Protein AF-A0A528FGE1-F1 (afdb_monomer)

Structure (mmCIF, N/CA/C/O backbone):
data_AF-A0A528FGE1-F1
#
_entry.id   AF-A0A528FGE1-F1
#
loop_
_atom_site.group_PDB
_atom_site.id
_atom_site.type_symbol
_atom_site.label_atom_id
_atom_site.label_alt_id
_atom_site.label_comp_id
_atom_site.label_asym_id
_atom_site.label_entity_id
_atom_site.label_seq_id
_atom_site.pdbx_PDB_ins_code
_atom_site.Cartn_x
_atom_site.Cartn_y
_atom_site.Cartn_z
_atom_site.occupancy
_atom_site.B_iso_or_equiv
_atom_site.auth_seq_id
_atom_site.auth_comp_id
_atom_site.auth_asym_id
_atom_site.auth_atom_id
_atom_site.pdbx_PDB_model_num
ATOM 1 N N . THR A 1 1 ? -9.609 18.291 6.111 1.00 62.97 1 THR A N 1
ATOM 2 C CA . THR A 1 1 ? -8.200 17.857 6.284 1.00 62.97 1 THR A CA 1
ATOM 3 C C . THR A 1 1 ? -7.301 19.079 6.364 1.00 62.97 1 THR A C 1
ATOM 5 O O . THR A 1 1 ? -7.329 19.881 5.445 1.00 62.97 1 THR A O 1
ATOM 8 N N . GLY A 1 2 ? -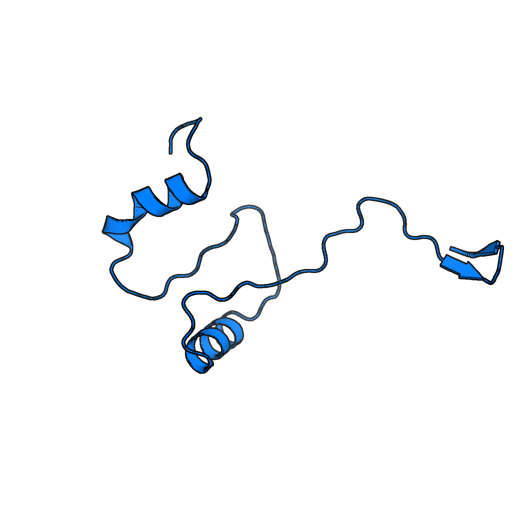6.583 19.296 7.470 1.00 82.69 2 GLY A N 1
ATOM 9 C CA . GLY A 1 2 ? -5.797 20.528 7.653 1.00 82.69 2 GLY A CA 1
ATOM 10 C C . GLY A 1 2 ? -4.518 20.539 6.814 1.00 82.69 2 GLY A C 1
ATOM 11 O O . GLY A 1 2 ? -3.956 19.473 6.564 1.00 82.69 2 GLY A O 1
ATOM 12 N N . LEU A 1 3 ? -4.045 21.730 6.432 1.00 86.88 3 LEU A N 1
ATOM 13 C CA . LEU A 1 3 ? -2.828 21.928 5.629 1.00 86.88 3 LEU A CA 1
ATOM 14 C C . LEU A 1 3 ? -1.615 21.183 6.220 1.00 86.88 3 LEU A C 1
ATOM 16 O O . LEU A 1 3 ? -0.897 20.497 5.504 1.00 86.88 3 LEU A O 1
ATOM 20 N N . ASN A 1 4 ? -1.486 21.206 7.550 1.00 93.00 4 ASN A N 1
ATOM 21 C CA . ASN A 1 4 ? -0.361 20.611 8.282 1.00 93.00 4 ASN A CA 1
ATOM 22 C C . ASN A 1 4 ? -0.593 19.148 8.711 1.00 93.00 4 ASN A C 1
AT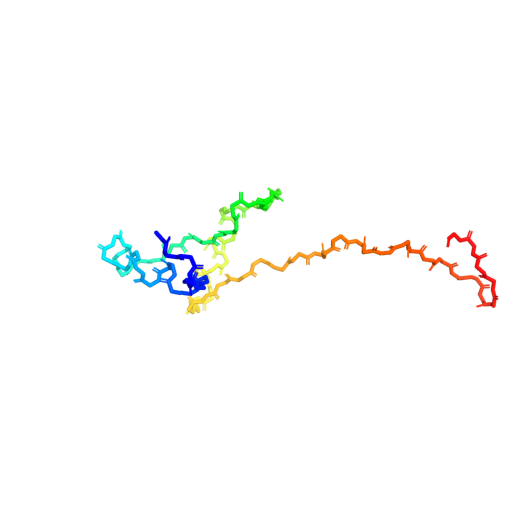OM 24 O O . ASN A 1 4 ? 0.175 18.592 9.489 1.00 93.00 4 ASN A O 1
ATOM 28 N N . THR A 1 5 ? -1.693 18.515 8.288 1.00 93.56 5 THR A N 1
ATOM 29 C CA . THR A 1 5 ? -2.003 17.132 8.685 1.00 93.56 5 THR A CA 1
ATOM 30 C C . THR A 1 5 ? -1.370 16.145 7.706 1.00 93.56 5 THR A C 1
ATOM 32 O O . THR A 1 5 ? -1.775 16.085 6.542 1.00 93.56 5 THR A O 1
ATOM 35 N N . LEU A 1 6 ? -0.416 15.347 8.192 1.00 94.19 6 LEU A N 1
ATOM 36 C CA . LEU A 1 6 ? 0.221 14.258 7.440 1.00 94.19 6 LEU A CA 1
ATOM 37 C C . LEU A 1 6 ? -0.728 13.059 7.256 1.00 94.19 6 LEU A C 1
ATOM 39 O O . LEU A 1 6 ? -1.778 12.987 7.897 1.00 94.19 6 LEU A O 1
ATOM 43 N N . THR A 1 7 ? -0.357 12.102 6.403 1.00 94.38 7 THR A N 1
ATOM 44 C CA . THR A 1 7 ? -1.202 10.968 5.978 1.00 94.38 7 THR A CA 1
ATOM 45 C C . THR A 1 7 ? -1.839 10.208 7.142 1.00 94.38 7 THR A C 1
ATOM 47 O O . THR A 1 7 ? -3.061 10.086 7.189 1.00 94.38 7 THR A O 1
ATOM 50 N N . GLY A 1 8 ? -1.051 9.796 8.142 1.00 94.50 8 GLY A N 1
ATOM 51 C CA . GLY A 1 8 ? -1.572 9.102 9.329 1.00 94.50 8 GLY A CA 1
ATOM 52 C C . GLY A 1 8 ? -2.603 9.923 10.111 1.00 94.50 8 GLY A C 1
ATOM 53 O O . GLY A 1 8 ? -3.622 9.401 10.554 1.00 94.50 8 GLY A O 1
ATOM 54 N N . GLY A 1 9 ? -2.394 11.238 10.216 1.00 95.56 9 GLY A N 1
ATOM 55 C CA . GLY A 1 9 ? -3.336 12.141 10.876 1.00 95.56 9 GLY A CA 1
ATOM 56 C C . GLY A 1 9 ? -4.646 12.315 10.105 1.00 95.56 9 GLY A C 1
ATOM 57 O O . GLY A 1 9 ? -5.682 12.566 10.718 1.00 95.56 9 GLY A O 1
ATOM 58 N N . ARG A 1 10 ? -4.626 12.171 8.774 1.00 94.25 10 ARG A N 1
ATOM 59 C CA . ARG A 1 10 ? -5.842 12.195 7.947 1.00 94.25 10 ARG A CA 1
ATOM 60 C C . ARG A 1 10 ? -6.666 10.931 8.165 1.00 94.25 10 ARG A C 1
ATOM 62 O O . ARG A 1 10 ? -7.865 11.053 8.374 1.00 94.25 10 ARG A O 1
ATOM 69 N N . ILE A 1 11 ? -6.015 9.769 8.221 1.00 93.75 11 ILE A N 1
ATOM 70 C CA . ILE A 1 11 ? -6.660 8.476 8.499 1.00 93.75 11 ILE A CA 1
ATOM 71 C C . ILE A 1 11 ? -7.245 8.456 9.914 1.00 93.75 11 ILE A C 1
ATOM 73 O O . ILE A 1 11 ? -8.406 8.110 10.094 1.00 93.75 11 ILE A O 1
ATOM 77 N N . LYS A 1 12 ? -6.489 8.920 10.920 1.00 93.44 12 LYS A N 1
ATOM 78 C CA . LYS A 1 12 ? -6.950 8.956 12.320 1.00 93.44 12 LYS A CA 1
ATOM 79 C C . LYS A 1 12 ? -8.258 9.735 12.506 1.00 93.44 12 LYS A C 1
ATOM 81 O O . LYS A 1 12 ? -9.051 9.389 13.369 1.00 93.44 12 LYS A O 1
ATOM 86 N N . ARG A 1 13 ? -8.503 10.775 11.703 1.00 93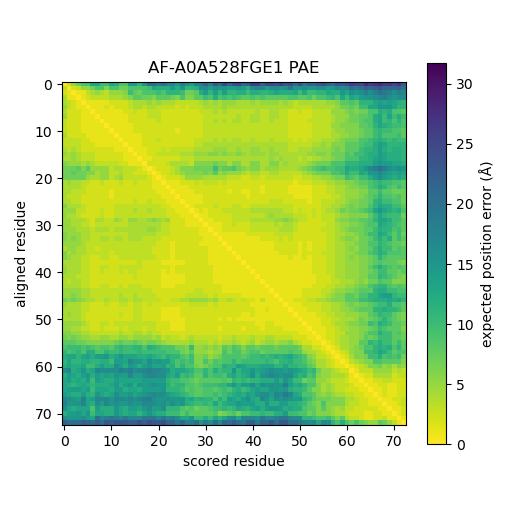.19 13 ARG A N 1
ATOM 87 C CA . ARG A 1 13 ? -9.743 11.573 11.762 1.00 93.19 13 ARG A CA 1
ATOM 88 C C . ARG A 1 13 ? -10.970 10.857 11.193 1.00 93.19 13 ARG A C 1
ATOM 90 O O . ARG A 1 13 ? -12.071 11.359 11.371 1.00 93.19 13 ARG A O 1
ATOM 97 N N . LEU A 1 14 ? -10.780 9.741 10.494 1.00 92.06 14 LEU A N 1
ATOM 98 C CA . LEU A 1 14 ? -11.858 8.932 9.930 1.00 92.06 14 LEU A CA 1
ATOM 99 C C . LEU A 1 14 ? -12.254 7.767 10.844 1.00 92.06 14 LEU A C 1
ATOM 101 O O . LEU A 1 14 ? -13.153 7.024 10.480 1.00 92.06 14 LEU A O 1
ATOM 105 N N . ILE A 1 15 ? -11.614 7.593 12.009 1.00 92.62 15 ILE A N 1
ATOM 106 C CA . ILE A 1 15 ? -11.814 6.408 12.860 1.00 92.62 15 ILE A CA 1
ATOM 107 C C . ILE A 1 15 ? -13.284 6.185 13.243 1.00 92.62 15 ILE A C 1
ATOM 109 O O . ILE A 1 15 ? -13.762 5.059 13.161 1.00 92.62 15 ILE A O 1
ATOM 113 N N . ASP A 1 16 ? -14.023 7.264 13.513 1.00 93.19 16 ASP A N 1
ATOM 114 C CA . ASP A 1 16 ? -15.448 7.210 13.871 1.00 93.19 16 ASP A CA 1
ATOM 115 C C . ASP A 1 16 ? -16.348 6.706 12.723 1.00 93.19 16 ASP A C 1
ATOM 117 O O . ASP A 1 16 ? -17.490 6.320 12.953 1.00 93.19 16 ASP A O 1
ATOM 121 N N . TRP A 1 17 ? -15.839 6.694 11.487 1.00 92.88 17 TRP A N 1
ATOM 122 C CA . TRP A 1 17 ? -16.544 6.233 10.286 1.00 92.88 17 TRP A CA 1
ATOM 123 C C . TRP A 1 17 ? -16.155 4.815 9.860 1.00 92.88 17 TRP A C 1
ATOM 125 O O . TRP A 1 17 ? -16.848 4.224 9.038 1.00 92.88 17 TRP A O 1
ATOM 135 N N . MET A 1 18 ? -15.031 4.290 10.356 1.00 89.75 18 MET A N 1
ATOM 136 C CA . MET A 1 18 ? -14.446 3.030 9.877 1.00 89.75 18 MET A CA 1
ATOM 137 C C . MET A 1 18 ? -14.803 1.822 10.750 1.00 89.75 18 MET A C 1
ATOM 139 O O . MET A 1 18 ? -14.693 0.695 10.280 1.00 89.75 18 MET A O 1
ATOM 143 N N . GLY A 1 19 ? -15.237 2.040 11.995 1.00 89.19 19 GLY A N 1
ATOM 144 C CA . GLY A 1 19 ? -15.523 0.946 12.925 1.00 89.19 19 GLY A CA 1
ATOM 145 C C . GLY A 1 19 ? -14.287 0.090 13.239 1.00 89.19 19 GLY A C 1
ATOM 146 O O . GLY A 1 19 ? -13.154 0.555 13.116 1.00 89.19 19 GLY A O 1
ATOM 147 N N . ASP A 1 20 ? -14.519 -1.156 13.658 1.00 90.69 20 ASP A N 1
ATOM 148 C CA . ASP A 1 20 ? -13.477 -2.144 13.992 1.00 90.69 20 ASP A CA 1
ATOM 149 C C . ASP A 1 20 ? -13.386 -3.248 12.922 1.00 90.69 20 ASP A C 1
ATOM 151 O O . ASP A 1 20 ? -13.411 -4.444 13.207 1.00 90.69 20 ASP A O 1
ATOM 155 N N . GLU A 1 21 ? -13.361 -2.840 11.652 1.00 91.81 21 GLU A N 1
ATOM 156 C CA . GLU A 1 21 ? -13.314 -3.752 10.509 1.00 91.81 21 GLU A CA 1
ATOM 157 C C . GLU A 1 21 ? -12.067 -3.531 9.643 1.00 91.81 21 GLU A C 1
ATOM 159 O O . GLU A 1 21 ? -11.435 -2.471 9.640 1.00 91.81 21 GLU A O 1
ATOM 164 N N . THR A 1 22 ? -11.704 -4.551 8.860 1.00 94.50 22 THR A N 1
ATOM 165 C CA . THR A 1 22 ? -10.684 -4.409 7.817 1.00 94.50 22 THR A CA 1
ATOM 166 C C . THR A 1 22 ? -11.162 -3.424 6.753 1.00 94.50 22 THR A C 1
ATOM 168 O O . THR A 1 22 ? -12.220 -3.613 6.157 1.00 94.50 22 THR A O 1
ATOM 171 N N . PHE A 1 23 ? -10.332 -2.432 6.431 1.00 95.62 23 PHE A N 1
ATOM 172 C CA . PHE A 1 23 ? -10.594 -1.466 5.367 1.00 95.62 23 PHE A CA 1
ATOM 173 C C . PHE A 1 23 ? -9.432 -1.394 4.371 1.00 95.62 23 PHE A C 1
ATOM 175 O O . PHE A 1 23 ? -8.302 -1.788 4.664 1.00 95.62 23 PHE A O 1
ATOM 182 N N . MET A 1 24 ? -9.712 -0.875 3.175 1.00 95.94 24 MET A N 1
ATOM 183 C CA . MET A 1 24 ? -8.695 -0.600 2.161 1.00 95.94 24 MET A CA 1
ATOM 184 C C . MET A 1 24 ? -8.273 0.866 2.211 1.00 95.94 24 MET A C 1
ATOM 186 O O . MET A 1 24 ? -9.101 1.765 2.345 1.00 95.94 24 MET A O 1
ATOM 190 N N . LEU A 1 25 ? -6.975 1.102 2.053 1.00 95.81 25 LEU A N 1
ATOM 191 C CA . LEU A 1 25 ? -6.378 2.429 1.996 1.00 95.81 25 LEU A CA 1
ATOM 192 C C . LEU A 1 25 ? -5.407 2.483 0.820 1.00 95.81 25 LEU A C 1
ATOM 194 O O . LEU A 1 25 ? -4.551 1.613 0.681 1.00 95.81 25 LE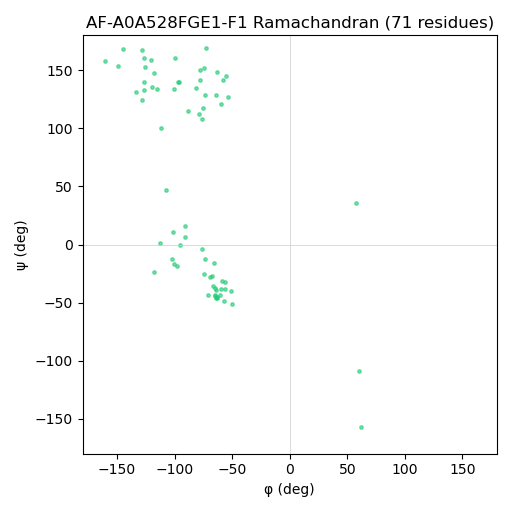U A O 1
ATOM 198 N N . THR A 1 26 ? -5.514 3.527 0.004 1.00 95.75 26 THR A N 1
ATOM 199 C CA . THR A 1 26 ? -4.593 3.782 -1.105 1.00 95.75 26 THR A CA 1
ATOM 200 C C . THR A 1 26 ? -4.370 5.280 -1.286 1.00 95.75 26 THR A C 1
ATOM 202 O O . THR A 1 26 ? -5.081 6.108 -0.707 1.00 95.75 26 THR A O 1
ATOM 205 N N . TRP A 1 27 ? -3.374 5.629 -2.092 1.00 94.50 27 TRP A N 1
ATOM 206 C CA . TRP A 1 27 ? -3.171 6.990 -2.565 1.00 94.50 27 TRP A CA 1
ATOM 207 C C . TRP A 1 27 ? -4.149 7.308 -3.701 1.00 94.50 27 TRP A C 1
ATOM 209 O O . TRP A 1 27 ? -4.437 6.455 -4.537 1.00 94.50 27 TRP A O 1
ATOM 219 N N . GLY A 1 28 ? -4.677 8.535 -3.720 1.00 94.88 28 GLY A N 1
ATOM 220 C CA . GLY A 1 28 ? -5.683 8.962 -4.703 1.00 94.88 28 GLY A CA 1
ATOM 221 C C . GLY A 1 28 ? -5.133 9.262 -6.103 1.00 94.88 28 GLY A C 1
ATOM 222 O O . GLY A 1 28 ? -5.905 9.581 -6.999 1.00 94.88 28 GLY A O 1
ATOM 223 N N . ASP A 1 29 ? -3.818 9.194 -6.281 1.00 95.06 29 ASP A N 1
ATOM 224 C CA . ASP A 1 29 ? -3.074 9.499 -7.507 1.00 95.06 29 ASP A CA 1
ATOM 225 C C . ASP A 1 29 ? -2.418 8.258 -8.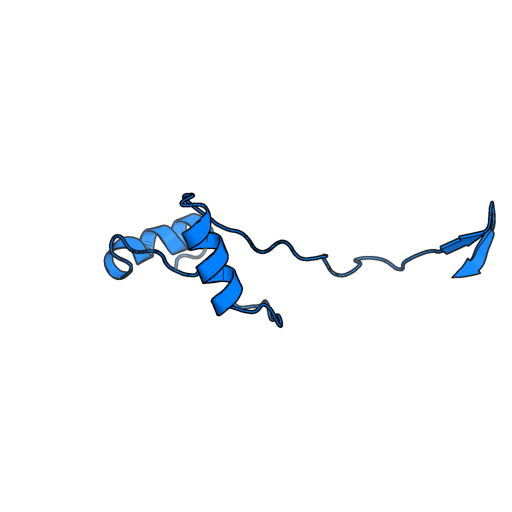142 1.00 95.06 29 ASP A C 1
ATOM 227 O O . ASP A 1 29 ? -1.754 8.366 -9.171 1.00 95.06 29 ASP A O 1
ATOM 231 N N . GLY A 1 30 ? -2.611 7.073 -7.556 1.00 91.19 30 GLY A N 1
ATOM 232 C CA . GLY A 1 30 ? -2.091 5.809 -8.073 1.00 91.19 30 GLY A CA 1
ATOM 233 C C . GLY A 1 30 ? -3.150 5.001 -8.822 1.00 91.19 30 GLY A C 1
ATOM 234 O O . GLY A 1 30 ? -4.252 4.793 -8.317 1.00 91.19 30 GLY A O 1
ATOM 235 N N . VAL A 1 31 ? -2.789 4.476 -9.994 1.00 94.62 31 VAL A N 1
ATOM 236 C CA . VAL A 1 31 ? -3.577 3.476 -10.735 1.00 94.62 31 VAL A CA 1
ATOM 237 C C . VAL A 1 31 ? -2.781 2.182 -10.881 1.00 94.62 31 VAL A C 1
ATOM 239 O O . VAL A 1 31 ? -1.554 2.204 -10.958 1.00 94.62 31 VAL A O 1
ATOM 242 N N . SER A 1 32 ? -3.472 1.044 -10.887 1.00 93.44 32 SER A N 1
ATOM 243 C CA . SER A 1 32 ? -2.860 -0.281 -11.002 1.00 93.44 32 SER A CA 1
ATOM 244 C C . SER A 1 32 ? -3.892 -1.317 -11.458 1.00 93.44 32 SER A C 1
ATOM 246 O O . SER A 1 32 ? -5.091 -1.128 -11.273 1.00 93.44 32 SER A O 1
ATOM 248 N N . ASP A 1 33 ? -3.410 -2.420 -12.023 1.00 95.94 33 ASP A N 1
ATOM 249 C CA . ASP A 1 33 ? -4.147 -3.634 -12.380 1.00 95.94 33 ASP A CA 1
ATOM 250 C C . ASP A 1 33 ? -4.166 -4.690 -11.250 1.00 95.94 33 ASP A C 1
ATOM 252 O O . ASP A 1 33 ? -4.495 -5.856 -11.479 1.00 95.94 33 ASP A O 1
ATOM 256 N N . VAL A 1 34 ? -3.823 -4.301 -10.014 1.00 96.69 34 VAL A N 1
ATOM 257 C CA . VAL A 1 34 ? -3.880 -5.178 -8.834 1.00 96.69 34 VAL A CA 1
ATOM 258 C C . VAL A 1 34 ? -5.265 -5.804 -8.684 1.00 96.69 34 VAL A C 1
ATOM 260 O O . VAL A 1 34 ? -6.288 -5.126 -8.595 1.00 96.69 34 VAL A O 1
ATOM 263 N N . ASN A 1 35 ? -5.287 -7.130 -8.569 1.00 97.81 35 ASN A N 1
ATOM 264 C CA . ASN A 1 35 ? -6.503 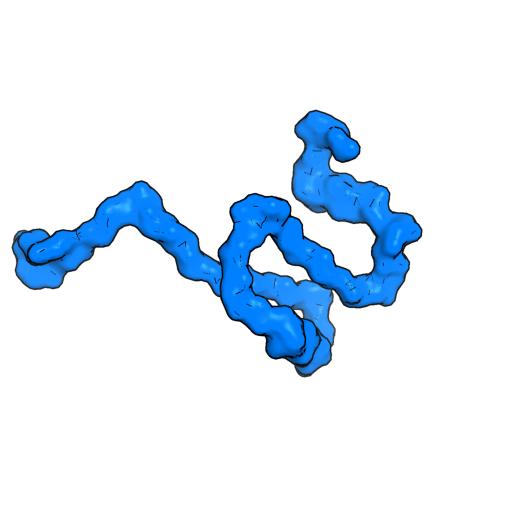-7.878 -8.290 1.00 97.81 35 ASN A CA 1
ATOM 265 C C . ASN A 1 35 ? -6.885 -7.751 -6.802 1.00 97.81 35 ASN A C 1
ATOM 267 O O . ASN A 1 35 ? -6.232 -8.338 -5.933 1.00 97.81 35 ASN A O 1
ATOM 271 N N . LEU A 1 36 ? -7.951 -6.996 -6.516 1.00 97.44 36 LEU A N 1
ATOM 272 C CA . LEU A 1 36 ? -8.398 -6.709 -5.149 1.00 97.44 36 LEU A CA 1
ATOM 273 C C . LEU A 1 36 ? -8.919 -7.949 -4.409 1.00 97.44 36 LEU A C 1
ATOM 275 O O . LEU A 1 36 ? -8.637 -8.100 -3.222 1.00 97.44 36 LEU A O 1
ATOM 279 N N . ASP A 1 37 ? -9.594 -8.874 -5.093 1.00 98.25 37 ASP A N 1
ATOM 280 C CA . ASP A 1 37 ? -10.113 -10.095 -4.462 1.00 98.25 37 ASP A CA 1
ATOM 281 C C . ASP A 1 37 ? -8.977 -10.984 -3.951 1.00 98.25 37 ASP A C 1
ATOM 283 O O . ASP A 1 37 ? -9.001 -11.461 -2.813 1.00 98.25 37 ASP A O 1
ATOM 287 N N . LYS A 1 38 ? -7.926 -11.153 -4.764 1.00 98.44 38 LYS A N 1
ATOM 288 C CA . LYS A 1 38 ? -6.714 -11.882 -4.369 1.00 98.44 38 LYS A CA 1
ATOM 289 C C . LYS A 1 38 ? -5.986 -11.185 -3.223 1.00 98.44 38 LYS A C 1
ATOM 291 O O . LYS A 1 38 ? -5.502 -11.866 -2.322 1.00 98.44 38 LYS A O 1
ATOM 296 N N . LEU A 1 39 ? -5.924 -9.853 -3.234 1.00 98.12 39 LEU A N 1
ATOM 297 C CA . LEU A 1 39 ? -5.300 -9.070 -2.167 1.00 98.12 39 LEU A CA 1
ATOM 298 C C . LEU A 1 39 ? -6.035 -9.249 -0.831 1.00 98.12 39 LEU A C 1
ATOM 300 O O . LEU A 1 39 ? -5.400 -9.509 0.191 1.00 98.12 39 LEU A O 1
ATOM 304 N N . ILE A 1 40 ? -7.367 -9.168 -0.840 1.00 97.75 40 ILE A N 1
ATOM 305 C CA . ILE A 1 40 ? -8.201 -9.370 0.351 1.00 97.75 40 ILE A CA 1
ATOM 306 C C . ILE A 1 40 ? -8.088 -10.817 0.844 1.00 97.75 40 ILE A C 1
ATOM 308 O O . ILE A 1 40 ? -7.945 -11.042 2.046 1.00 97.75 40 ILE A O 1
ATOM 312 N N . ALA A 1 41 ? -8.117 -11.799 -0.062 1.00 98.38 41 ALA A N 1
ATOM 313 C CA . ALA A 1 41 ? -7.942 -13.207 0.289 1.00 98.38 41 ALA A CA 1
ATOM 314 C C . ALA A 1 41 ? -6.577 -13.461 0.948 1.00 98.38 41 ALA A C 1
ATOM 316 O O . ALA A 1 41 ? -6.515 -14.123 1.983 1.00 98.38 41 ALA A O 1
ATOM 317 N N . PHE A 1 42 ? -5.504 -12.879 0.405 1.00 98.56 42 PHE A N 1
ATOM 318 C CA . PHE A 1 42 ? -4.161 -12.958 0.980 1.00 98.56 42 PHE A CA 1
ATOM 319 C C . PHE A 1 42 ? -4.080 -12.299 2.366 1.00 98.56 42 PHE A C 1
ATOM 321 O O . PHE A 1 42 ? -3.550 -12.903 3.298 1.00 98.56 42 PHE A O 1
ATOM 328 N N . HIS A 1 43 ? -4.653 -11.100 2.536 1.00 98.56 43 HIS A N 1
ATOM 329 C CA . HIS A 1 43 ? -4.700 -10.423 3.837 1.00 98.56 43 HIS A CA 1
ATOM 330 C C . HIS A 1 43 ? -5.378 -11.295 4.902 1.00 98.56 43 HIS A C 1
ATOM 332 O O . HIS A 1 43 ? -4.842 -11.521 5.993 1.00 98.56 43 HIS A O 1
ATOM 338 N N . LYS A 1 44 ? -6.545 -11.848 4.550 1.00 97.81 44 LYS A N 1
ATOM 339 C CA . LYS A 1 44 ? -7.321 -12.735 5.421 1.00 97.81 44 LYS A CA 1
ATOM 340 C C . LYS A 1 44 ? -6.584 -14.038 5.723 1.00 97.81 44 LYS A C 1
ATOM 342 O O . LYS A 1 44 ? -6.655 -14.507 6.854 1.00 97.81 44 LYS A O 1
ATOM 347 N N . SER A 1 45 ? -5.846 -14.607 4.765 1.00 98.50 45 SER A N 1
ATOM 348 C CA . SER A 1 45 ? -5.172 -15.897 4.962 1.00 98.50 45 SER A CA 1
ATOM 349 C C . SER A 1 45 ? -4.037 -15.846 5.984 1.00 98.50 45 SER A C 1
ATOM 351 O O . SER A 1 45 ? -3.725 -16.869 6.586 1.00 98.50 45 SER A O 1
ATOM 353 N N . HIS A 1 46 ? -3.398 -14.687 6.184 1.00 98.00 46 HIS A N 1
ATOM 354 C CA . HIS A 1 46 ? -2.277 -14.559 7.121 1.00 98.00 46 HIS A CA 1
ATOM 355 C C . HIS A 1 46 ? -2.636 -13.899 8.465 1.00 98.00 46 HIS A C 1
ATOM 357 O O . HIS A 1 46 ? -1.813 -13.930 9.382 1.00 98.00 46 HIS A O 1
ATOM 363 N N . GLY A 1 47 ? -3.813 -13.270 8.592 1.00 96.00 47 GLY A N 1
ATOM 364 C CA . GLY A 1 47 ? -4.325 -12.716 9.857 1.00 96.00 47 GLY A CA 1
ATOM 365 C C . GLY A 1 47 ? -3.405 -11.682 10.523 1.00 96.00 47 GLY A C 1
ATOM 366 O O . GLY A 1 47 ? -3.259 -11.669 11.743 1.00 96.00 47 GLY A O 1
ATOM 367 N N . LYS A 1 48 ? -2.714 -10.856 9.729 1.00 98.12 48 LYS A N 1
ATOM 368 C CA . LYS A 1 48 ? -1.793 -9.817 10.230 1.00 98.12 48 LYS A CA 1
ATOM 369 C C . LYS A 1 48 ? -2.502 -8.468 10.203 1.00 98.12 48 LYS A C 1
ATOM 371 O O . LYS A 1 48 ? -3.438 -8.293 9.436 1.00 98.12 48 LYS A O 1
ATOM 376 N N . LEU A 1 49 ? -2.001 -7.505 10.977 1.00 96.88 49 LEU A N 1
ATOM 377 C CA . LEU A 1 49 ? -2.607 -6.172 11.098 1.00 96.88 49 LEU A CA 1
ATOM 378 C C . LEU A 1 49 ? -2.715 -5.413 9.767 1.00 96.88 49 LEU A C 1
ATOM 380 O O . LEU A 1 49 ? -3.624 -4.611 9.595 1.00 96.88 49 LEU A O 1
ATOM 384 N N . ALA A 1 50 ? -1.781 -5.633 8.840 1.00 97.75 50 ALA A N 1
ATOM 385 C CA . ALA A 1 50 ? -1.747 -4.923 7.569 1.00 97.75 50 ALA A CA 1
ATOM 386 C C . ALA A 1 50 ? -1.144 -5.778 6.451 1.00 97.75 50 ALA A C 1
ATOM 388 O O . ALA A 1 50 ? -0.294 -6.638 6.690 1.00 97.75 50 ALA A O 1
ATOM 389 N N . THR A 1 51 ? -1.559 -5.470 5.225 1.00 98.31 51 THR A N 1
ATOM 390 C CA . THR A 1 51 ? -0.961 -5.938 3.971 1.00 98.31 51 THR A CA 1
ATOM 391 C C . THR A 1 51 ? -0.652 -4.718 3.119 1.00 98.31 51 THR A C 1
ATOM 393 O O . THR A 1 51 ? -1.451 -3.787 3.066 1.00 98.31 51 THR A O 1
ATOM 396 N N . MET A 1 52 ? 0.496 -4.719 2.446 1.00 97.31 52 MET A N 1
ATOM 397 C CA . MET A 1 52 ? 0.905 -3.633 1.561 1.00 97.31 52 MET A CA 1
ATOM 398 C C . MET A 1 52 ? 1.259 -4.191 0.186 1.00 97.31 52 MET A C 1
ATOM 400 O O . MET A 1 52 ? 2.014 -5.157 0.082 1.00 97.31 52 MET A O 1
ATOM 404 N N . THR A 1 53 ? 0.738 -3.562 -0.864 1.00 96.75 53 THR A N 1
ATOM 405 C CA . THR A 1 53 ? 1.118 -3.872 -2.243 1.00 96.75 53 THR A CA 1
ATOM 406 C C . THR A 1 53 ? 2.458 -3.215 -2.553 1.00 96.75 53 THR A C 1
ATOM 408 O O . THR A 1 53 ? 2.557 -1.990 -2.609 1.00 96.75 53 THR A O 1
ATOM 411 N N . ALA A 1 54 ? 3.498 -4.021 -2.756 1.00 94.81 54 ALA A N 1
ATOM 412 C CA . ALA A 1 54 ? 4.778 -3.536 -3.259 1.00 94.81 54 ALA A CA 1
ATOM 413 C C . ALA A 1 54 ? 4.721 -3.400 -4.787 1.00 94.81 54 ALA A C 1
ATOM 415 O O . ALA A 1 54 ? 4.249 -4.304 -5.476 1.00 94.81 54 ALA A O 1
ATOM 416 N N . VAL A 1 55 ? 5.225 -2.286 -5.316 1.00 91.50 55 VAL A N 1
ATOM 417 C CA . VAL A 1 55 ? 5.293 -2.015 -6.758 1.00 91.50 55 VAL A CA 1
ATOM 418 C C . VAL A 1 55 ? 6.722 -1.680 -7.159 1.00 91.50 55 VAL A C 1
ATOM 420 O O . VAL A 1 55 ? 7.500 -1.169 -6.350 1.00 91.50 55 VAL A O 1
ATOM 423 N N . ARG A 1 56 ? 7.078 -1.945 -8.418 1.00 88.38 56 ARG A N 1
ATOM 424 C CA . ARG A 1 56 ? 8.328 -1.436 -8.980 1.00 88.38 56 ARG A CA 1
ATOM 425 C C . ARG A 1 56 ? 8.129 0.055 -9.279 1.00 88.38 56 ARG A C 1
ATOM 427 O O . ARG A 1 56 ? 7.258 0.372 -10.088 1.00 88.38 56 ARG A O 1
ATOM 434 N N . PRO A 1 57 ? 8.881 0.967 -8.642 1.00 84.38 57 PRO A N 1
ATOM 435 C CA . PRO A 1 57 ? 8.757 2.380 -8.958 1.00 84.38 57 PRO A CA 1
ATOM 436 C C . PRO A 1 57 ? 9.174 2.621 -10.416 1.00 84.38 57 PRO A C 1
ATOM 438 O O . PRO A 1 57 ? 10.055 1.913 -10.919 1.00 84.38 57 PRO A O 1
ATOM 441 N N . PRO A 1 58 ? 8.575 3.610 -11.099 1.00 82.38 58 PRO A N 1
ATOM 442 C CA . PRO A 1 58 ? 9.041 4.007 -12.418 1.00 82.38 58 PRO A CA 1
ATOM 443 C C . PRO A 1 58 ? 10.514 4.421 -12.343 1.00 82.38 58 PRO A C 1
ATOM 445 O O . PRO A 1 58 ? 10.955 5.038 -11.367 1.00 82.38 58 PRO A O 1
ATOM 448 N N . ALA A 1 59 ? 11.278 4.066 -13.375 1.00 84.62 59 ALA A N 1
ATOM 449 C CA . ALA A 1 59 ? 12.675 4.459 -13.472 1.00 84.62 59 ALA A CA 1
ATOM 450 C C . ALA A 1 59 ? 12.762 5.993 -13.481 1.00 84.62 59 ALA A C 1
ATOM 452 O O . ALA A 1 59 ? 12.167 6.659 -14.326 1.00 84.62 59 ALA A O 1
ATOM 453 N N . ARG A 1 60 ? 13.481 6.561 -12.508 1.00 84.56 60 ARG A N 1
ATOM 454 C CA . ARG A 1 60 ? 13.680 8.017 -12.416 1.00 84.56 60 ARG A CA 1
ATOM 455 C C . ARG A 1 60 ? 14.677 8.532 -13.456 1.00 84.56 60 ARG A C 1
ATOM 457 O O . ARG A 1 60 ? 14.633 9.701 -13.823 1.00 84.56 60 ARG A O 1
ATOM 464 N N . TYR A 1 61 ? 15.573 7.657 -13.894 1.00 86.00 61 TYR A N 1
ATOM 465 C CA . TYR A 1 61 ? 16.611 7.916 -14.882 1.00 86.00 61 TYR A CA 1
ATOM 466 C C . TYR A 1 61 ? 16.540 6.848 -15.974 1.00 86.00 61 TYR A C 1
ATOM 468 O O . TYR A 1 61 ? 15.864 5.831 -15.794 1.0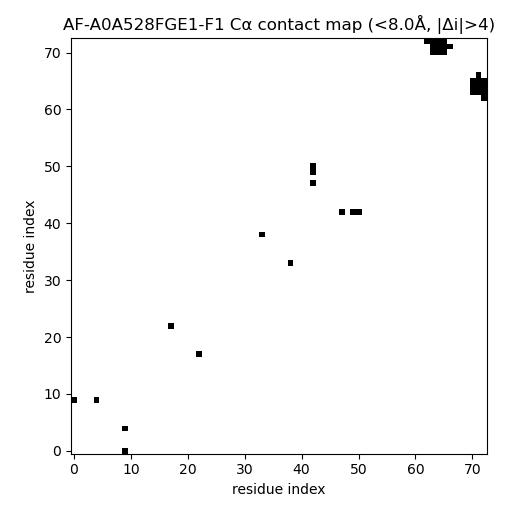0 86.00 61 TYR A O 1
ATOM 476 N N . GLY A 1 62 ? 17.244 7.076 -17.084 1.00 84.19 62 GLY A N 1
ATOM 477 C CA . GLY A 1 62 ? 17.430 6.049 -18.108 1.00 84.19 62 GLY A CA 1
ATOM 478 C C . GLY A 1 62 ? 18.034 4.779 -17.507 1.00 84.19 62 GLY A C 1
ATOM 479 O O . GLY A 1 62 ? 18.826 4.847 -16.562 1.00 84.19 62 GLY A O 1
ATOM 480 N N . HIS A 1 63 ? 17.620 3.629 -18.029 1.00 86.25 63 HIS A N 1
ATOM 481 C CA . HIS A 1 63 ? 18.351 2.392 -17.792 1.00 86.25 63 HIS A CA 1
ATOM 482 C C . HIS A 1 63 ? 19.579 2.393 -18.702 1.00 86.25 63 HIS A C 1
ATOM 484 O O . HIS A 1 63 ? 19.556 3.043 -19.742 1.00 86.25 63 HIS A O 1
ATOM 490 N N . ILE A 1 64 ? 20.649 1.745 -18.250 1.00 90.12 64 ILE A N 1
ATOM 491 C CA . ILE A 1 64 ? 21.859 1.561 -19.043 1.00 90.12 64 ILE A CA 1
ATOM 492 C C . ILE A 1 64 ? 22.184 0.072 -19.004 1.00 90.12 64 ILE A C 1
ATOM 494 O O . ILE A 1 64 ? 22.319 -0.496 -17.914 1.00 90.12 64 ILE A O 1
ATOM 498 N N . GLU A 1 65 ? 22.311 -0.552 -20.162 1.00 93.38 65 GLU A N 1
ATOM 499 C CA . GLU A 1 65 ? 22.794 -1.914 -20.324 1.00 93.38 65 GLU A CA 1
ATOM 500 C C . GLU A 1 65 ? 24.289 -1.910 -20.655 1.00 93.38 65 GLU A C 1
ATOM 502 O O . GLU A 1 65 ? 24.792 -1.074 -21.411 1.00 93.38 65 GLU A O 1
ATOM 507 N N . PHE A 1 66 ? 25.024 -2.855 -20.067 1.00 95.50 66 PHE A N 1
ATOM 508 C CA . PHE A 1 66 ? 26.465 -2.990 -20.258 1.00 95.50 66 PHE A CA 1
ATOM 509 C C . PHE A 1 66 ? 26.812 -4.350 -20.867 1.00 95.50 66 PHE A C 1
ATOM 511 O O . PHE A 1 66 ? 26.353 -5.383 -20.383 1.00 95.50 66 PHE A O 1
ATOM 518 N N . ASP A 1 67 ? 27.709 -4.339 -21.853 1.00 95.81 67 ASP A N 1
ATOM 519 C CA . ASP A 1 67 ? 28.471 -5.503 -22.309 1.00 95.81 67 ASP A CA 1
ATOM 520 C C . ASP A 1 67 ? 29.950 -5.301 -21.935 1.00 95.81 67 ASP A C 1
ATOM 522 O O . ASP A 1 67 ? 30.683 -4.510 -22.541 1.00 95.81 67 ASP A O 1
ATOM 526 N N . GLY A 1 68 ? 30.373 -5.943 -20.843 1.00 93.88 68 GLY A N 1
ATOM 527 C CA . GLY A 1 68 ? 31.697 -5.752 -20.251 1.00 93.88 68 GLY A CA 1
ATOM 528 C C . GLY A 1 68 ? 31.946 -4.301 -19.820 1.00 93.88 68 GLY A C 1
ATOM 529 O O . GLY A 1 68 ? 31.383 -3.823 -18.838 1.00 93.88 68 GLY A O 1
ATOM 530 N N . HIS A 1 69 ? 32.822 -3.603 -20.549 1.00 93.94 69 HIS A N 1
ATOM 531 C CA . HIS A 1 69 ? 33.176 -2.197 -20.302 1.00 93.94 69 HIS A CA 1
ATOM 532 C C . HIS A 1 69 ? 32.483 -1.213 -21.260 1.00 93.94 69 HIS A C 1
ATOM 534 O O . HIS A 1 69 ? 32.859 -0.042 -21.315 1.00 93.94 69 HIS A O 1
ATOM 540 N N . ARG A 1 70 ? 31.497 -1.672 -22.039 1.00 93.25 70 ARG A N 1
ATOM 541 C CA . ARG A 1 70 ? 30.790 -0.878 -23.048 1.00 93.25 70 ARG A CA 1
ATOM 542 C C . ARG A 1 70 ? 29.317 -0.713 -22.680 1.00 93.25 70 ARG A C 1
ATOM 544 O O . ARG A 1 70 ? 28.658 -1.693 -22.363 1.00 93.25 70 ARG A O 1
ATOM 551 N N . VAL A 1 71 ? 28.810 0.514 -22.788 1.00 94.81 71 VAL A N 1
ATOM 552 C CA . VAL A 1 71 ? 27.365 0.801 -22.765 1.00 94.81 71 VAL A CA 1
ATOM 553 C C . VAL A 1 71 ? 26.745 0.364 -24.096 1.00 94.81 71 VAL A C 1
ATOM 555 O O . VAL A 1 71 ? 27.278 0.726 -25.152 1.00 94.81 71 VAL A O 1
ATOM 558 N N . VAL A 1 72 ? 25.670 -0.425 -24.053 1.00 94.12 72 VAL A N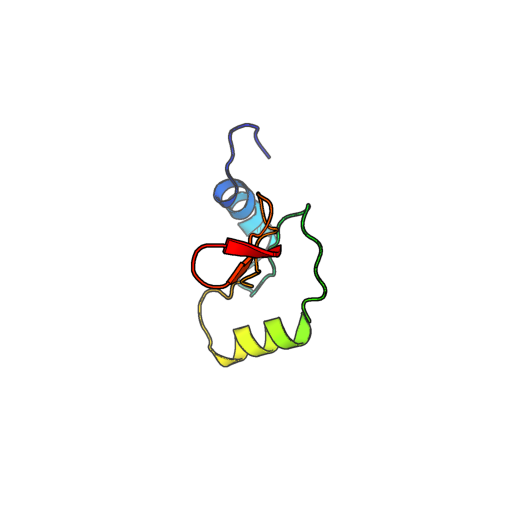 1
ATOM 559 C CA . VAL A 1 72 ? 25.006 -0.997 -25.241 1.00 94.12 72 VAL A CA 1
ATOM 560 C C . VAL A 1 72 ? 23.552 -0.558 -25.434 1.00 94.12 72 VAL A C 1
ATOM 562 O O . VAL A 1 72 ? 23.123 -0.533 -26.585 1.00 94.12 72 VAL A O 1
ATOM 565 N N . ASP A 1 73 ? 22.854 -0.146 -24.375 1.00 79.62 73 ASP A N 1
ATOM 566 C CA . ASP A 1 73 ? 21.520 0.487 -24.396 1.00 79.62 73 ASP A CA 1
ATOM 567 C C . ASP A 1 73 ? 21.432 1.508 -23.249 1.00 79.62 73 ASP A C 1
ATOM 569 O O . ASP A 1 73 ? 22.082 1.233 -22.211 1.00 79.62 73 ASP A O 1
#

Secondary structure (DSSP, 8-state):
--TT--HHHHHHTTHHHHTTS------TT------HHHHHHHHHHHT-S------PPPPSS----EETTEE--

Radius of gyration: 19.32 Å; Cα contacts (8 Å, |Δi|>4): 18; chains: 1; bounding box: 50×38×39 Å

pLDDT: mean 93.0, std 5.68, range [62.97, 98.56]

Solvent-accessible surface area (backbone atoms only — not comparable to full-atom values): 5289 Å² total; per-residue (Å²): 132,60,94,88,52,52,72,69,58,54,55,62,73,43,48,92,79,54,69,98,59,95,79,89,86,80,66,95,87,69,86,79,88,74,59,62,68,62,50,52,52,52,43,62,74,68,72,57,100,74,77,79,90,85,75,86,74,78,75,91,58,86,79,74,42,70,60,92,94,39,81,76,79

Mean predicted aligned error: 5.83 Å

Sequence (73 aa):
TGLNTLTGGRIKRLIDWMGDETFMLTWGDGVSDVNLDKLIAFHKSHGKLATMTAVRPPARYGHIEFDGHRVVD

Foldseek 3Di:
D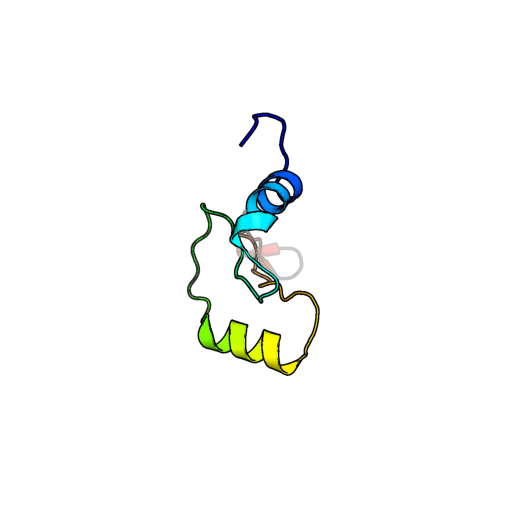DPPQDPVSVVVVCDVVPDPDDDDDDDPPDDDPDDVVVQVVVCVVVVDPDDDDDDDDPDPDDDWDDDPPDTDD